Protein AF-A0A7V5Z0Z8-F1 (afdb_monomer)

Foldseek 3Di:
DVVVVVVVVVVVVVVVVVPDDDPDADPPVGDDDDDPQDQADKAFDADPVRATLAQQPCQLQVQAPQSQWDFDKDAADPVGGRHPDRIHTPDIGGRPVRHPSPCSSCVRRPSSRIDGDD

pLDDT: mean 93.86, std 4.96, range [60.25, 98.06]

Mean predicted aligned error: 5.59 Å

Secondary structure (DSSP, 8-state):
-HHHHHHHHHHHHHHHHHSSPP----TTTSPPPPPTT---EEEE-B-TTS-BS-----HHHHT-TT--EEEEEEE--SS---BSSSEEEEEEEE-TTT-----HHHHT-TT--EEEE-

Sequence (118 aa):
MSAIIHLVQGLWVTFRRSLPRPVTVQYPEERPYIYPRYRGRHVLNRHPDGLEKCVGCGLCAAACPTGAIYVEAAENTEAERHSHGERYARIYQVNLLRCIFCGFCQEACPTGALTLST

Solvent-accessible surface area (backbone atoms only — not comparable to full-atom values): 7088 Å² total; per-residue (Å²): 116,70,70,60,56,55,52,53,54,51,52,51,53,53,57,64,62,67,70,58,81,80,95,73,76,60,70,83,87,40,75,78,91,77,63,96,84,41,66,47,55,82,40,81,40,57,45,98,88,67,35,33,38,44,46,38,81,46,46,35,32,73,53,31,93,65,60,29,44,48,70,42,58,42,72,45,46,97,91,53,67,56,24,89,55,66,28,21,49,76,41,77,48,71,43,72,92,52,50,81,62,81,55,49,37,37,75,51,30,91,64,60,15,42,43,50,36,123

Nearest PDB structures (foldseek):
  8e9h-assembly1_I  TM=9.603E-01  e=6.161E-15  Mycolicibacterium smegmatis MC2 155
  6q8x-assembly2_O  TM=9.403E-01  e=4.841E-14  Thermus thermophilus HB8
  3iam-assembly2_G  TM=9.829E-01  e=6.922E-13  Thermus thermophilus HB8
  6zjn-assembly1_9  TM=9.007E-01  e=3.248E-14  Thermus thermophilus
  8gym-assembly1_s8  TM=8.874E-01  e=7.461E-10  Tetrahymena thermophila SB210

Radius of gyration: 24.63 Å; Cα contacts (8 Å, |Δi|>4): 170; chains: 1; bounding box: 42×28×83 Å

Structure (mmCIF, N/CA/C/O backbone):
data_AF-A0A7V5Z0Z8-F1
#
_entry.id   AF-A0A7V5Z0Z8-F1
#
loop_
_atom_site.group_PDB
_atom_site.id
_atom_site.type_symbol
_atom_site.label_atom_id
_atom_site.label_alt_id
_atom_site.label_comp_id
_atom_site.label_asym_id
_atom_site.label_entity_id
_atom_site.label_seq_id
_atom_site.pdbx_PDB_ins_code
_atom_site.Cartn_x
_atom_site.Cartn_y
_atom_site.Cartn_z
_atom_site.occupancy
_atom_site.B_iso_or_equiv
_atom_site.auth_seq_id
_atom_site.auth_comp_id
_atom_site.auth_asym_id
_atom_site.auth_atom_id
_atom_site.pdbx_PDB_model_num
ATOM 1 N N . MET A 1 1 ? -20.738 -9.005 53.074 1.00 60.25 1 MET A N 1
ATOM 2 C CA . MET A 1 1 ? -21.127 -7.636 52.651 1.00 60.25 1 MET A CA 1
ATOM 3 C C . MET A 1 1 ? -20.373 -7.122 51.423 1.00 60.25 1 MET A C 1
ATOM 5 O O . MET A 1 1 ? -21.019 -6.506 50.591 1.00 60.25 1 MET A O 1
ATOM 9 N N . SER A 1 2 ? -19.068 -7.388 51.250 1.00 75.94 2 SER A N 1
ATOM 10 C CA . SER A 1 2 ? -18.291 -6.886 50.092 1.00 75.94 2 SER A CA 1
ATOM 11 C C . SER A 1 2 ? -18.852 -7.301 48.711 1.00 75.94 2 SER A C 1
ATOM 13 O O . SER A 1 2 ? -18.932 -6.463 47.819 1.00 75.94 2 SER A O 1
ATOM 15 N N . ALA A 1 3 ? -19.339 -8.537 48.541 1.00 82.62 3 ALA A N 1
ATOM 16 C CA . ALA A 1 3 ? -19.815 -9.033 47.239 1.00 82.62 3 ALA A CA 1
ATOM 17 C C . ALA A 1 3 ? -21.015 -8.254 46.651 1.00 82.62 3 ALA A C 1
ATOM 19 O O . ALA A 1 3 ? -21.044 -7.970 45.457 1.00 82.62 3 ALA A O 1
ATOM 20 N N . ILE A 1 4 ? -21.986 -7.866 47.485 1.00 90.56 4 ILE A N 1
ATOM 21 C CA . ILE A 1 4 ? -23.182 -7.126 47.038 1.00 90.56 4 ILE A CA 1
ATOM 22 C C . ILE A 1 4 ? -22.813 -5.687 46.655 1.00 90.56 4 ILE A C 1
ATOM 24 O O . ILE A 1 4 ? -23.319 -5.162 45.667 1.00 90.56 4 ILE A O 1
ATOM 28 N N . ILE A 1 5 ? -21.886 -5.069 47.395 1.00 91.12 5 ILE A N 1
ATOM 29 C CA . ILE A 1 5 ? -21.395 -3.714 47.112 1.00 91.12 5 ILE A CA 1
ATOM 30 C C . ILE A 1 5 ? -20.745 -3.664 45.724 1.00 91.12 5 ILE A C 1
ATOM 32 O O . ILE A 1 5 ? -21.053 -2.769 44.939 1.00 91.12 5 ILE A O 1
ATOM 36 N N . HIS A 1 6 ? -19.913 -4.652 45.385 1.00 93.88 6 HIS A N 1
ATOM 37 C CA . HIS A 1 6 ? -19.282 -4.724 44.065 1.00 93.88 6 HIS A CA 1
ATOM 38 C C . HIS A 1 6 ? -20.288 -4.977 42.933 1.00 93.88 6 HIS A C 1
ATOM 40 O O . HIS A 1 6 ? -20.157 -4.390 41.859 1.00 93.88 6 HIS A O 1
ATOM 46 N N . LEU A 1 7 ? -21.327 -5.782 43.178 1.00 95.06 7 LEU A N 1
ATOM 47 C CA . LEU A 1 7 ? -22.390 -6.025 42.199 1.00 95.06 7 LEU A CA 1
ATOM 48 C C . LEU A 1 7 ? -23.165 -4.736 41.872 1.00 95.06 7 LEU A C 1
ATOM 50 O O . LEU A 1 7 ? -23.368 -4.400 40.706 1.00 95.06 7 LEU A O 1
ATOM 54 N N . VAL A 1 8 ? -23.554 -3.984 42.906 1.00 96.06 8 VAL A N 1
ATOM 55 C CA . VAL A 1 8 ? -24.278 -2.712 42.758 1.00 96.06 8 VAL A CA 1
ATOM 56 C C . VAL A 1 8 ? -23.403 -1.654 42.089 1.00 96.06 8 VAL A C 1
ATOM 58 O O . VAL A 1 8 ? -23.873 -0.943 41.202 1.00 96.06 8 VAL A O 1
ATOM 61 N N . GLN A 1 9 ? -22.122 -1.573 42.456 1.00 94.06 9 GLN A N 1
ATOM 62 C CA . GLN A 1 9 ? -21.164 -0.678 41.802 1.00 94.06 9 GLN A CA 1
ATOM 63 C C . GLN A 1 9 ? -21.039 -0.973 40.299 1.00 94.06 9 GLN A C 1
ATOM 65 O O . GLN A 1 9 ? -21.061 -0.041 39.497 1.00 94.06 9 GLN A O 1
ATOM 70 N N . GLY A 1 10 ? -20.969 -2.249 39.904 1.00 94.94 10 GLY A N 1
ATOM 71 C CA . GLY A 1 10 ? -20.924 -2.648 38.495 1.00 94.94 10 GLY A CA 1
ATOM 72 C C . GLY A 1 10 ? -22.191 -2.263 37.727 1.00 94.94 10 GLY A C 1
ATOM 73 O O . GLY A 1 10 ? -22.110 -1.631 36.674 1.00 94.94 10 GLY A O 1
ATOM 74 N N . LEU A 1 11 ? -23.368 -2.568 38.284 1.00 96.19 11 LEU A N 1
ATOM 75 C CA . LEU A 1 11 ? -24.662 -2.199 37.693 1.00 96.19 11 LEU A CA 1
ATOM 76 C C . LEU A 1 11 ? -24.812 -0.681 37.533 1.00 96.19 11 LEU A C 1
ATOM 78 O O . LEU A 1 11 ? -25.298 -0.214 36.504 1.00 96.19 11 LEU A O 1
ATOM 82 N N . TRP A 1 12 ? -24.349 0.091 38.516 1.00 96.06 12 TRP A N 1
ATOM 83 C CA . TRP A 1 12 ? -24.367 1.551 38.471 1.00 96.06 12 TRP A CA 1
ATOM 84 C C . TRP A 1 12 ? -23.500 2.115 37.340 1.00 96.06 12 TRP A C 1
ATOM 86 O O . TRP A 1 12 ? -23.923 3.035 36.638 1.00 96.06 12 TRP A O 1
ATOM 96 N N . VAL A 1 13 ? -22.307 1.555 37.116 1.00 95.38 13 VAL A N 1
ATOM 97 C CA . VAL A 1 13 ? -21.442 1.954 35.993 1.00 95.38 13 VAL A CA 1
ATOM 98 C C . VAL A 1 13 ? -22.116 1.644 34.656 1.00 95.38 13 VAL A C 1
ATOM 100 O O . VAL A 1 13 ? -22.160 2.515 33.784 1.00 95.38 13 VAL A O 1
ATOM 103 N N . THR A 1 14 ? -22.694 0.450 34.508 1.00 94.19 14 THR A N 1
ATOM 104 C CA . THR A 1 14 ? -23.416 0.048 33.292 1.00 94.19 14 THR A CA 1
ATOM 105 C C . THR A 1 14 ? -24.605 0.966 33.017 1.00 94.19 14 THR A C 1
ATOM 107 O O . THR A 1 14 ? -24.735 1.479 31.907 1.00 94.19 14 THR A O 1
ATOM 110 N N . PHE A 1 15 ? -25.421 1.254 34.036 1.00 94.81 15 PHE A N 1
ATOM 111 C CA . PHE A 1 15 ? -26.563 2.163 33.927 1.00 94.81 15 PHE A CA 1
ATOM 112 C C . PHE A 1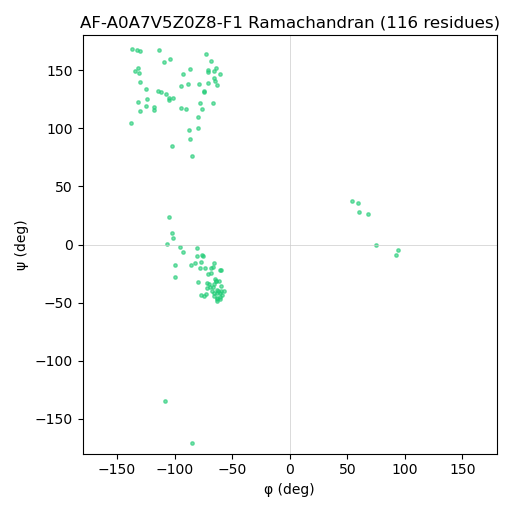 15 ? -26.138 3.585 33.532 1.00 94.81 15 PHE A C 1
ATOM 114 O O . PHE A 1 15 ? -26.738 4.212 32.659 1.00 94.81 15 PHE A O 1
ATOM 121 N N . ARG A 1 16 ? -25.046 4.101 34.110 1.00 94.25 16 ARG A N 1
ATOM 122 C CA . ARG A 1 16 ? -24.501 5.410 33.716 1.00 94.25 16 ARG A CA 1
ATOM 123 C C . ARG A 1 16 ? -23.984 5.429 32.277 1.00 94.25 16 ARG A C 1
ATOM 125 O O . ARG A 1 16 ? -24.008 6.488 31.653 1.00 94.25 16 ARG A O 1
ATOM 132 N N . ARG A 1 17 ? -23.511 4.297 31.743 1.00 93.50 17 ARG A N 1
ATOM 133 C CA . ARG A 1 17 ? -22.977 4.197 30.376 1.00 93.50 17 ARG A CA 1
ATOM 134 C C . ARG A 1 17 ? -24.051 3.948 29.311 1.00 93.50 17 ARG A C 1
ATOM 136 O O . ARG A 1 17 ? -23.769 4.221 28.150 1.00 93.50 17 ARG A O 1
ATOM 143 N N . SER A 1 18 ? -25.256 3.502 29.680 1.00 92.50 18 SER A N 1
ATOM 144 C CA . SER A 1 18 ? -26.366 3.276 28.737 1.00 92.50 18 SER A CA 1
ATOM 145 C C . SER A 1 18 ? -27.159 4.537 28.376 1.00 92.50 18 SER A C 1
ATOM 147 O O . SER A 1 18 ? -27.917 4.516 27.413 1.00 92.50 18 SER A O 1
ATOM 149 N N . LEU A 1 19 ? -27.022 5.620 29.148 1.00 93.25 19 LEU A N 1
ATOM 150 C CA . LEU A 1 19 ? -27.751 6.878 28.926 1.00 93.25 19 LEU A CA 1
ATOM 151 C C . LEU A 1 19 ? -27.189 7.746 27.778 1.00 93.25 19 LEU A C 1
ATOM 153 O O . LEU A 1 19 ? -27.984 8.301 27.019 1.00 93.25 19 LEU A O 1
ATOM 157 N N . PRO A 1 20 ? -25.861 7.926 27.625 1.00 93.19 20 PRO A N 1
ATOM 158 C CA . PRO A 1 20 ? -25.307 8.699 26.515 1.00 93.19 20 PRO A CA 1
ATOM 159 C C . PRO A 1 20 ? -25.507 8.002 25.163 1.00 93.19 20 PRO A C 1
ATOM 161 O O . PRO A 1 20 ? -25.632 6.781 25.088 1.00 93.19 20 PRO A O 1
ATOM 164 N N . ARG A 1 21 ? -25.459 8.775 24.070 1.00 88.19 21 ARG A N 1
ATOM 165 C CA . ARG A 1 21 ? -25.478 8.218 22.707 1.00 88.19 21 ARG A CA 1
ATOM 166 C C . ARG A 1 21 ? -24.267 7.297 22.462 1.00 88.19 21 ARG A C 1
ATOM 168 O O . ARG A 1 21 ? -23.188 7.570 22.998 1.00 88.19 21 ARG A O 1
ATOM 175 N N . PRO A 1 22 ? -24.420 6.236 21.645 1.00 89.94 22 PRO A N 1
ATOM 176 C CA . PRO A 1 22 ? -23.317 5.342 21.317 1.00 89.94 22 PRO A CA 1
ATOM 177 C C . PRO A 1 22 ? -22.218 6.090 20.553 1.00 89.94 22 PRO A C 1
ATOM 179 O O . PRO A 1 22 ? -22.492 6.874 19.647 1.00 89.94 22 PRO A O 1
ATOM 182 N N . VAL A 1 23 ? -20.959 5.833 20.917 1.00 91.38 23 VAL A N 1
ATOM 183 C CA . VAL A 1 23 ? -19.785 6.342 20.192 1.00 91.38 23 VAL A CA 1
ATOM 184 C C . VAL A 1 23 ? -19.494 5.376 19.045 1.00 91.38 23 VAL A C 1
ATOM 186 O O . VAL A 1 23 ? -18.622 4.517 19.143 1.00 91.38 23 VAL A O 1
ATOM 189 N N . THR A 1 24 ? -20.301 5.461 17.992 1.00 92.56 24 THR A N 1
ATOM 190 C CA . THR A 1 24 ? -20.242 4.583 16.815 1.00 92.56 24 THR A CA 1
ATOM 191 C C . THR A 1 24 ? -20.339 5.407 15.543 1.00 92.56 24 THR A C 1
ATOM 193 O O . THR A 1 24 ? -21.032 6.419 15.535 1.00 92.56 24 THR A O 1
ATOM 196 N N . VAL A 1 25 ? -19.704 4.937 14.473 1.00 94.25 25 VAL A N 1
ATOM 197 C CA . VAL A 1 25 ? -19.841 5.479 13.115 1.00 94.25 25 VAL A CA 1
ATOM 198 C C . VAL A 1 25 ? -20.649 4.472 12.297 1.00 94.25 25 VAL A C 1
ATOM 200 O O . VAL A 1 25 ? -20.329 3.282 12.328 1.00 94.25 25 VAL A O 1
ATOM 203 N N . GLN A 1 26 ? -21.700 4.920 11.608 1.00 94.56 26 GLN A N 1
ATOM 204 C CA . GLN A 1 26 ? -22.568 4.044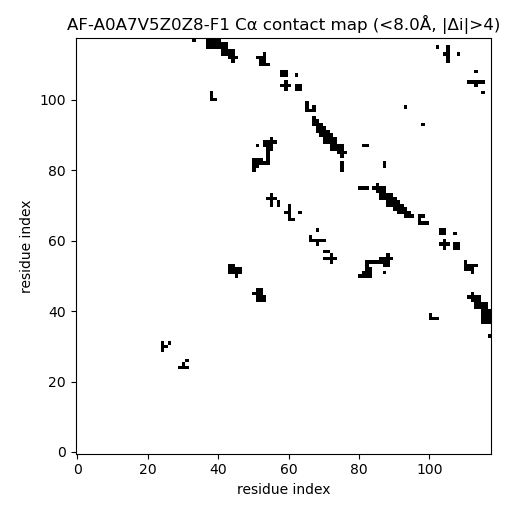 10.809 1.00 94.56 26 GLN A CA 1
ATOM 205 C C . GLN A 1 26 ? -22.003 3.871 9.393 1.00 94.56 26 GLN A C 1
ATOM 207 O O . GLN A 1 26 ? -22.288 4.663 8.505 1.00 94.56 26 GLN A O 1
ATOM 212 N N . TYR A 1 27 ? -21.168 2.854 9.183 1.00 94.50 27 TYR A N 1
ATOM 213 C CA . TYR A 1 27 ? -20.659 2.518 7.849 1.00 94.50 27 TYR A CA 1
ATOM 214 C C . TYR A 1 27 ? -21.724 1.746 7.044 1.00 94.50 27 TYR A C 1
ATOM 216 O O . TYR A 1 27 ? -22.282 0.797 7.602 1.00 94.50 27 TYR A O 1
ATOM 224 N N . PRO A 1 28 ? -21.934 2.024 5.740 1.00 95.06 28 PRO A N 1
ATOM 225 C CA . PRO A 1 28 ? -21.133 2.868 4.838 1.00 95.06 28 PRO A CA 1
ATOM 226 C C . PRO A 1 28 ? -21.557 4.342 4.712 1.00 95.06 28 PRO A C 1
ATOM 228 O O . PRO A 1 28 ? -20.852 5.095 4.033 1.00 95.06 28 PRO A O 1
ATOM 231 N N . GLU A 1 29 ? -22.679 4.750 5.308 1.00 95.88 29 GLU A N 1
ATOM 232 C CA . GLU A 1 29 ? -23.266 6.090 5.158 1.00 95.88 29 GLU A CA 1
ATOM 233 C C . GLU A 1 29 ? -22.371 7.182 5.759 1.00 95.88 29 GLU A C 1
ATOM 235 O O . GLU A 1 29 ? -22.117 8.215 5.139 1.00 95.88 29 GLU A O 1
ATOM 240 N N . GLU A 1 30 ? -21.839 6.921 6.948 1.00 94.62 30 GLU A N 1
ATOM 241 C CA . GLU A 1 30 ? -20.852 7.741 7.631 1.00 94.62 30 GLU A CA 1
ATOM 242 C C . GLU A 1 30 ? -19.482 7.061 7.545 1.00 94.62 30 GLU A C 1
ATOM 244 O O . GLU A 1 30 ? -19.289 5.912 7.952 1.00 94.62 30 GLU A O 1
ATOM 249 N N . ARG A 1 31 ? -18.489 7.778 7.011 1.00 90.94 31 ARG A N 1
ATOM 250 C CA . ARG A 1 31 ? -17.111 7.281 6.935 1.00 90.94 31 ARG A CA 1
ATOM 251 C C . ARG A 1 31 ? -16.306 7.762 8.139 1.00 90.94 31 ARG A C 1
ATOM 253 O O . ARG A 1 31 ? -16.383 8.944 8.478 1.00 90.94 31 ARG A O 1
ATOM 260 N N . PRO A 1 32 ? -15.493 6.891 8.762 1.00 92.25 32 PRO A N 1
ATOM 261 C CA . PRO A 1 32 ? -14.585 7.330 9.808 1.00 92.25 32 PRO A CA 1
ATOM 262 C C . PRO A 1 32 ? -13.549 8.304 9.236 1.00 92.25 32 PRO A C 1
ATOM 264 O O . PRO A 1 32 ? -13.178 8.227 8.063 1.00 92.25 32 PRO A O 1
ATOM 267 N N . TYR A 1 33 ? -13.049 9.204 10.081 1.00 92.56 33 TYR A N 1
ATOM 268 C CA . TYR A 1 33 ? -11.932 10.068 9.716 1.00 92.56 33 TYR A CA 1
A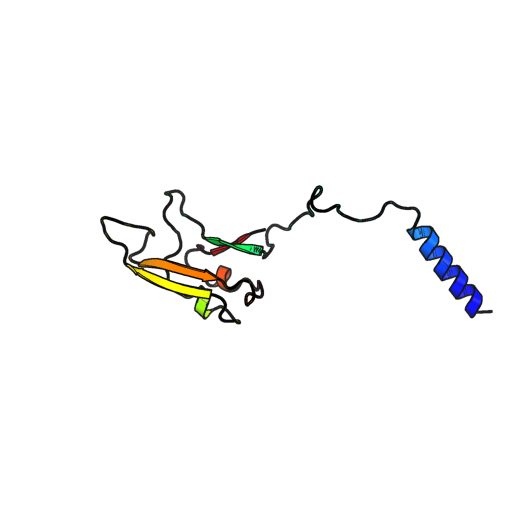TOM 269 C C . TYR A 1 33 ? -10.663 9.231 9.530 1.00 92.56 33 TYR A C 1
ATOM 271 O O . TYR A 1 33 ? -10.222 8.550 10.4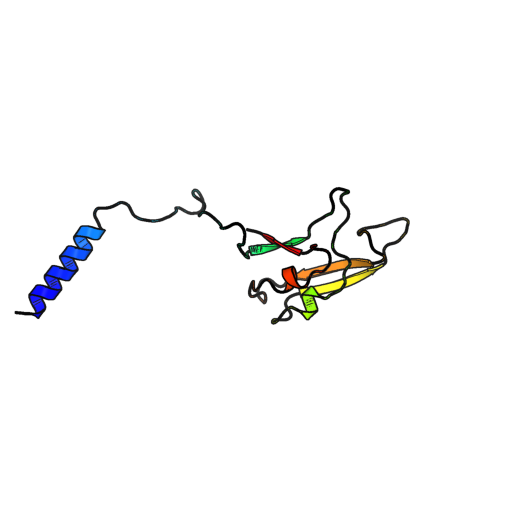59 1.00 92.56 33 TYR A O 1
ATOM 279 N N . ILE A 1 34 ? -10.068 9.291 8.338 1.00 93.81 34 ILE A N 1
ATOM 280 C CA . ILE A 1 34 ? -8.830 8.578 8.033 1.00 93.81 34 ILE A CA 1
ATOM 281 C C . ILE A 1 34 ? -7.661 9.560 8.088 1.00 93.81 34 ILE A C 1
ATOM 283 O O . ILE A 1 34 ? -7.671 10.601 7.433 1.00 93.81 34 ILE A O 1
ATOM 287 N N . TYR A 1 35 ? -6.643 9.233 8.883 1.00 93.31 35 TYR A N 1
ATOM 288 C CA . TYR A 1 35 ? -5.472 10.092 9.036 1.00 93.31 35 TYR A CA 1
ATOM 289 C C . TYR A 1 35 ? -4.666 10.206 7.725 1.00 93.31 35 TYR A C 1
ATOM 291 O O . TYR A 1 35 ? -4.552 9.218 6.997 1.00 93.31 35 TYR A O 1
ATOM 299 N N . PRO A 1 36 ? -3.993 11.346 7.460 1.00 91.50 36 PRO A N 1
ATOM 300 C CA . PRO A 1 36 ? -3.265 11.575 6.203 1.00 91.50 36 PRO A CA 1
ATOM 301 C C . PRO A 1 36 ? -2.140 10.577 5.879 1.00 91.50 36 PRO A C 1
ATOM 303 O O . PRO A 1 36 ? -1.744 10.454 4.727 1.00 91.50 36 PRO A O 1
ATOM 306 N N . ARG A 1 37 ? -1.593 9.881 6.885 1.00 92.56 37 ARG A N 1
ATOM 307 C CA . ARG A 1 37 ? -0.512 8.883 6.732 1.00 92.56 37 ARG A CA 1
ATOM 308 C C . ARG A 1 37 ? -1.010 7.439 6.856 1.00 92.56 37 ARG A C 1
ATOM 310 O O . ARG A 1 37 ? -0.255 6.551 7.248 1.00 92.56 37 ARG A O 1
ATOM 317 N N . TYR A 1 38 ? -2.294 7.210 6.602 1.00 94.88 38 TYR A N 1
ATOM 318 C CA . TYR A 1 38 ? -2.861 5.870 6.624 1.00 94.88 38 TYR A CA 1
ATOM 319 C C . TYR A 1 38 ? -2.271 4.998 5.513 1.00 94.88 38 TYR A C 1
ATOM 321 O O . TYR A 1 38 ? -2.052 5.445 4.391 1.00 94.88 38 TYR A O 1
ATOM 329 N N . ARG A 1 39 ? -2.024 3.731 5.838 1.00 95.69 39 ARG A N 1
ATOM 330 C CA . ARG A 1 39 ? -1.431 2.750 4.929 1.00 95.69 39 ARG A CA 1
ATOM 331 C C . ARG A 1 39 ? -2.513 1.831 4.373 1.00 95.69 39 ARG A C 1
ATOM 333 O O . ARG A 1 39 ? -2.749 0.763 4.928 1.00 95.69 39 ARG A O 1
ATOM 340 N N . GLY A 1 40 ? -3.171 2.263 3.300 1.00 94.19 40 GLY A N 1
ATOM 341 C CA . GLY A 1 40 ? -4.222 1.491 2.634 1.00 94.19 40 GLY A CA 1
ATOM 342 C C . GLY A 1 40 ? -3.794 0.927 1.277 1.00 94.19 40 GLY A C 1
ATOM 343 O O . GLY A 1 40 ? -2.727 0.325 1.137 1.00 94.19 40 GLY A O 1
ATOM 344 N N . ARG A 1 41 ? -4.652 1.065 0.264 1.00 94.62 41 ARG A N 1
ATOM 345 C CA . ARG A 1 41 ? -4.433 0.476 -1.062 1.00 94.62 41 ARG A CA 1
ATOM 346 C C . ARG A 1 41 ? -3.225 1.108 -1.757 1.00 94.62 41 ARG A C 1
ATOM 348 O O . ARG A 1 41 ? -2.971 2.302 -1.651 1.00 94.62 41 ARG A O 1
ATOM 355 N N . HIS A 1 42 ? -2.483 0.288 -2.493 1.00 95.75 42 HIS A N 1
ATOM 356 C CA . HIS A 1 42 ? -1.323 0.746 -3.252 1.00 95.75 42 HIS A CA 1
ATOM 357 C C . HIS A 1 42 ? -1.805 1.508 -4.492 1.00 95.75 42 HIS A C 1
ATOM 359 O O . HIS A 1 42 ? -2.674 1.018 -5.214 1.00 95.75 42 HIS A O 1
ATOM 365 N N . VAL A 1 43 ? -1.238 2.686 -4.739 1.00 95.19 43 VAL A N 1
ATOM 366 C CA . VAL A 1 43 ? -1.528 3.529 -5.903 1.00 95.19 43 VAL A CA 1
ATOM 367 C C . VAL A 1 43 ? -0.224 3.833 -6.629 1.00 95.19 43 VAL A C 1
ATOM 369 O O . VAL A 1 43 ? 0.775 4.182 -5.996 1.00 95.19 43 VAL A O 1
ATOM 372 N N . LEU A 1 44 ? -0.247 3.687 -7.957 1.00 95.25 44 LEU A N 1
ATOM 373 C CA . LEU A 1 44 ? 0.835 4.109 -8.840 1.00 95.25 44 LEU A CA 1
ATOM 374 C C . LEU A 1 44 ? 0.548 5.515 -9.363 1.00 95.25 44 LEU A C 1
ATOM 376 O O . LEU A 1 44 ? -0.440 5.751 -10.055 1.00 95.25 44 LEU A O 1
ATOM 380 N N . ASN A 1 45 ? 1.426 6.444 -9.016 1.00 95.00 45 ASN A N 1
ATOM 381 C CA . ASN A 1 45 ? 1.313 7.847 -9.363 1.00 95.00 45 ASN A CA 1
ATOM 382 C C . ASN A 1 45 ? 1.929 8.141 -10.731 1.00 95.00 45 ASN A C 1
ATOM 384 O O . ASN A 1 45 ? 2.919 7.534 -11.153 1.00 95.00 45 ASN A O 1
ATOM 388 N N . ARG A 1 46 ? 1.373 9.159 -11.382 1.00 95.50 46 ARG A N 1
ATOM 389 C CA . ARG A 1 46 ? 1.873 9.725 -12.635 1.00 95.50 46 ARG A CA 1
ATOM 390 C C . ARG A 1 46 ? 2.466 11.108 -12.388 1.00 95.50 46 ARG A C 1
ATOM 392 O O . ARG A 1 46 ? 2.191 11.748 -11.369 1.00 95.50 46 ARG A O 1
ATOM 399 N N . HIS A 1 47 ? 3.346 11.530 -13.278 1.00 94.44 47 HIS A N 1
ATOM 400 C CA . HIS A 1 47 ? 3.820 12.902 -13.357 1.00 94.44 47 HIS A CA 1
ATOM 401 C C . HIS A 1 47 ? 2.708 13.814 -13.921 1.00 94.44 47 HIS A C 1
ATOM 403 O O . HIS A 1 47 ? 1.726 13.310 -14.473 1.00 94.44 47 HIS A O 1
ATOM 409 N N . PRO A 1 48 ? 2.818 15.149 -13.777 1.00 94.62 48 PRO A N 1
ATOM 410 C CA . PRO A 1 48 ? 1.813 16.088 -14.292 1.00 94.62 48 PRO A CA 1
ATOM 411 C C . PRO A 1 48 ? 1.611 16.037 -15.814 1.00 94.62 48 PRO A C 1
ATOM 413 O O . PRO A 1 48 ? 0.559 16.430 -16.302 1.00 94.62 48 PRO A O 1
ATOM 416 N N . ASP A 1 49 ? 2.603 15.544 -16.552 1.00 93.00 49 ASP A N 1
ATOM 417 C CA . ASP A 1 49 ? 2.564 15.316 -18.001 1.00 93.00 49 ASP A CA 1
ATOM 418 C C . ASP A 1 49 ? 1.858 14.004 -18.400 1.00 93.00 49 ASP A C 1
ATOM 420 O O . ASP A 1 49 ? 1.695 13.725 -19.584 1.00 93.00 49 ASP A O 1
ATOM 424 N N . GLY A 1 50 ? 1.424 13.196 -17.427 1.00 92.56 50 GLY A N 1
ATOM 425 C CA . GLY A 1 50 ? 0.697 11.943 -17.641 1.00 92.56 50 GLY A CA 1
ATOM 426 C C . GLY A 1 50 ? 1.572 10.688 -17.723 1.00 92.56 50 GLY A C 1
ATOM 427 O O . GLY A 1 50 ? 1.024 9.579 -17.661 1.00 92.56 50 GLY A O 1
ATOM 428 N N . LEU A 1 51 ? 2.901 10.835 -17.788 1.00 94.25 51 LEU A N 1
ATOM 429 C CA . LEU A 1 51 ? 3.837 9.708 -17.776 1.00 94.25 51 LEU A CA 1
ATOM 430 C C . LEU A 1 51 ? 3.897 9.053 -16.395 1.00 94.25 51 LEU A C 1
ATOM 432 O O . LEU A 1 51 ? 3.740 9.692 -15.351 1.00 94.25 51 LEU A O 1
ATOM 436 N N . GLU A 1 52 ? 4.137 7.750 -16.367 1.00 95.19 52 GLU A N 1
ATOM 437 C CA . GLU A 1 52 ? 4.263 6.999 -15.126 1.00 95.19 52 GLU A CA 1
ATOM 438 C C . GLU A 1 52 ? 5.563 7.348 -14.404 1.00 95.19 52 GLU A C 1
ATOM 440 O O . GLU A 1 52 ? 6.635 7.445 -15.002 1.00 95.19 52 GLU A O 1
ATOM 445 N N . LYS A 1 53 ? 5.481 7.489 -13.077 1.00 95.62 53 LYS A N 1
ATOM 446 C CA . LYS A 1 53 ? 6.674 7.638 -12.230 1.00 95.62 53 LYS A CA 1
ATOM 447 C C . LYS A 1 53 ? 7.443 6.321 -12.080 1.00 95.62 53 LYS A C 1
ATOM 449 O O . LYS A 1 53 ? 8.595 6.312 -11.646 1.00 95.62 53 LYS A O 1
ATOM 454 N N . CYS A 1 54 ? 6.792 5.185 -12.332 1.00 96.69 54 CYS A N 1
ATOM 455 C CA . CYS A 1 54 ? 7.383 3.868 -12.134 1.00 96.69 54 CYS A CA 1
ATOM 456 C C . CYS A 1 54 ? 8.336 3.529 -13.285 1.00 96.69 54 CYS A C 1
ATOM 458 O O . CYS A 1 54 ? 7.926 3.455 -14.437 1.00 96.69 54 CYS A O 1
ATOM 460 N N . VAL A 1 55 ? 9.599 3.257 -12.958 1.00 95.69 55 VAL A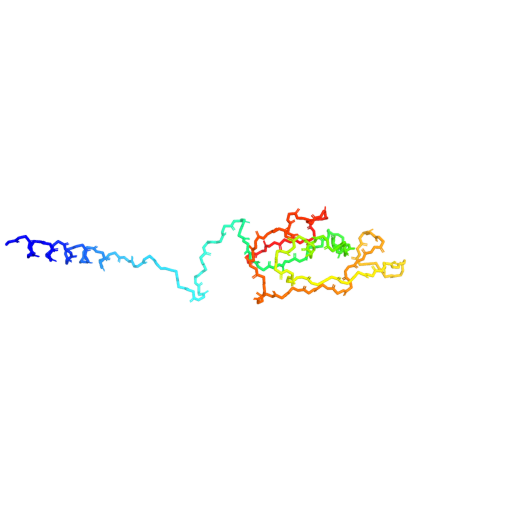 N 1
ATOM 461 C CA . VAL A 1 55 ? 10.623 2.846 -13.939 1.00 95.69 55 VAL A CA 1
ATOM 462 C C . VAL A 1 55 ? 10.896 1.337 -13.935 1.00 95.69 55 VAL A C 1
ATOM 464 O O . VAL A 1 55 ? 11.824 0.865 -14.580 1.00 95.69 55 VAL A O 1
ATOM 467 N N . GLY A 1 56 ? 10.128 0.563 -13.161 1.00 95.94 56 GLY A N 1
ATOM 468 C CA . GLY A 1 56 ? 10.301 -0.891 -13.081 1.00 95.94 56 GLY A CA 1
ATOM 469 C C . GLY A 1 56 ? 11.600 -1.354 -12.403 1.00 95.94 56 GLY A C 1
ATOM 470 O O . GLY A 1 56 ? 12.065 -2.451 -12.678 1.00 95.94 56 GLY A O 1
ATOM 471 N N . CYS A 1 57 ? 12.195 -0.561 -11.501 1.00 96.06 57 CYS A N 1
ATOM 472 C CA . CYS A 1 57 ? 13.473 -0.901 -10.847 1.00 96.06 57 CYS A CA 1
ATOM 473 C C . CYS A 1 57 ? 13.426 -2.126 -9.911 1.00 96.06 57 CYS A C 1
ATOM 475 O O . CYS A 1 57 ? 14.471 -2.631 -9.518 1.00 96.06 57 CYS A O 1
ATOM 477 N N . GLY A 1 58 ? 12.237 -2.579 -9.500 1.00 95.75 58 GLY A N 1
ATOM 478 C CA . GLY A 1 58 ? 12.070 -3.757 -8.639 1.00 95.75 58 GLY A CA 1
ATOM 479 C C . GLY A 1 58 ? 12.432 -3.562 -7.160 1.00 95.75 58 GLY A C 1
ATOM 480 O O . GLY A 1 58 ? 12.238 -4.484 -6.370 1.00 95.75 58 GLY A O 1
ATOM 481 N N . LEU A 1 59 ? 12.880 -2.373 -6.739 1.00 97.56 59 LEU A N 1
ATOM 482 C CA . LEU A 1 59 ? 13.264 -2.106 -5.343 1.00 97.56 59 LEU A CA 1
ATOM 483 C C . LEU A 1 59 ? 12.116 -2.328 -4.350 1.00 97.56 59 LEU A C 1
ATOM 485 O O . LEU A 1 59 ? 12.337 -2.835 -3.256 1.00 97.56 59 LEU A O 1
ATOM 489 N N . CYS A 1 60 ? 10.877 -2.017 -4.738 1.00 97.50 60 CYS A N 1
ATOM 490 C CA . CYS A 1 60 ? 9.703 -2.273 -3.904 1.00 97.50 60 CYS A CA 1
ATOM 491 C C . CYS A 1 60 ? 9.439 -3.772 -3.689 1.00 97.50 60 CYS A C 1
ATOM 493 O O . CYS A 1 60 ? 8.990 -4.153 -2.609 1.00 97.50 60 CYS A O 1
ATOM 495 N N . ALA A 1 61 ? 9.731 -4.614 -4.685 1.00 97.56 61 ALA A N 1
ATOM 496 C CA . ALA A 1 61 ? 9.623 -6.063 -4.563 1.00 97.56 61 ALA A CA 1
ATOM 497 C C . ALA A 1 61 ? 10.744 -6.626 -3.684 1.00 97.56 61 ALA A C 1
ATOM 499 O O . ALA A 1 61 ? 10.465 -7.426 -2.796 1.00 97.56 61 ALA A O 1
ATOM 500 N N . ALA A 1 62 ? 11.977 -6.140 -3.861 1.00 97.56 62 ALA A N 1
ATOM 501 C CA . ALA A 1 62 ? 13.114 -6.521 -3.024 1.00 97.56 62 ALA A CA 1
ATOM 502 C C . ALA A 1 62 ? 12.932 -6.107 -1.551 1.00 97.56 62 ALA A C 1
ATOM 504 O O . ALA A 1 62 ? 13.262 -6.868 -0.648 1.00 97.56 62 ALA A O 1
ATOM 505 N N . ALA A 1 63 ? 12.359 -4.926 -1.299 1.00 97.88 63 ALA A N 1
ATOM 506 C CA . ALA A 1 63 ? 12.071 -4.432 0.048 1.00 97.88 63 ALA A CA 1
ATOM 507 C C . ALA A 1 63 ? 10.837 -5.089 0.697 1.00 97.88 63 ALA A C 1
ATOM 509 O O . ALA A 1 63 ? 10.555 -4.850 1.873 1.00 97.88 63 ALA A O 1
ATOM 510 N N . CYS A 1 64 ? 10.055 -5.875 -0.050 1.00 98.06 64 CYS A N 1
ATOM 511 C CA . CYS A 1 64 ? 8.826 -6.468 0.459 1.00 98.06 64 CYS A CA 1
ATOM 512 C C . CYS A 1 64 ? 9.140 -7.656 1.387 1.00 98.06 64 CYS A C 1
ATOM 514 O O . CYS A 1 64 ? 9.613 -8.685 0.906 1.00 98.06 64 CYS A O 1
ATOM 516 N N . PRO A 1 65 ? 8.793 -7.594 2.689 1.00 97.94 65 PRO A N 1
ATOM 517 C CA . PRO A 1 65 ? 9.129 -8.662 3.633 1.00 97.94 65 PRO A CA 1
ATOM 518 C C . PRO A 1 65 ? 8.358 -9.964 3.372 1.00 97.94 65 PRO A C 1
ATOM 520 O O . PRO A 1 65 ? 8.777 -11.025 3.819 1.00 97.94 65 PRO A O 1
ATOM 523 N N . THR A 1 66 ? 7.229 -9.899 2.658 1.00 98.00 66 THR A N 1
ATOM 524 C CA . THR A 1 66 ? 6.388 -11.065 2.344 1.00 98.00 66 THR A CA 1
ATOM 525 C C . THR A 1 66 ? 6.482 -11.516 0.886 1.00 98.00 66 THR A C 1
ATOM 527 O O . THR A 1 66 ? 5.792 -12.459 0.499 1.00 98.00 66 THR A O 1
ATOM 530 N N . GLY A 1 67 ? 7.293 -10.845 0.055 1.00 96.75 67 GLY A N 1
ATOM 531 C CA . GLY A 1 67 ? 7.389 -11.145 -1.378 1.00 96.75 67 GLY A CA 1
ATOM 532 C C . GLY A 1 67 ? 6.052 -11.010 -2.123 1.00 96.75 67 GLY A C 1
ATOM 533 O O . GLY A 1 67 ? 5.744 -11.807 -3.006 1.00 96.75 67 GLY A O 1
ATOM 534 N N . ALA A 1 68 ? 5.211 -10.045 -1.735 1.00 97.75 68 ALA A N 1
ATOM 535 C CA . ALA A 1 68 ? 3.864 -9.865 -2.286 1.00 97.75 68 ALA A CA 1
ATOM 536 C C . ALA A 1 68 ? 3.821 -9.130 -3.639 1.00 97.75 68 ALA A C 1
ATOM 538 O O . ALA A 1 68 ? 2.752 -9.054 -4.244 1.00 97.75 68 ALA A O 1
ATOM 539 N N . ILE A 1 69 ? 4.940 -8.560 -4.093 1.00 97.75 69 ILE A N 1
ATOM 540 C CA . ILE A 1 69 ? 5.005 -7.704 -5.282 1.00 97.75 69 ILE A CA 1
ATOM 541 C C . ILE A 1 69 ? 5.799 -8.411 -6.378 1.00 97.75 69 ILE A C 1
ATOM 543 O O . ILE A 1 69 ? 6.912 -8.873 -6.136 1.00 97.75 69 ILE A O 1
ATOM 547 N N . TYR A 1 70 ? 5.241 -8.444 -7.586 1.00 97.75 70 TYR A N 1
ATOM 548 C CA . TYR A 1 70 ? 5.918 -8.897 -8.797 1.00 97.75 70 TYR A CA 1
ATOM 549 C C . TYR A 1 70 ? 6.073 -7.731 -9.774 1.00 97.75 70 TYR A C 1
ATOM 551 O O . TYR A 1 70 ? 5.115 -6.992 -10.020 1.00 97.75 70 TYR A O 1
ATOM 559 N N . VAL A 1 71 ? 7.283 -7.569 -10.314 1.00 97.69 71 VAL A N 1
ATOM 560 C CA . VAL A 1 71 ? 7.630 -6.507 -11.263 1.00 97.69 71 VAL A CA 1
ATOM 561 C C . VAL A 1 71 ? 8.375 -7.117 -12.440 1.00 97.69 71 VAL A C 1
ATOM 563 O O . VAL A 1 71 ? 9.435 -7.710 -12.257 1.00 97.69 71 VAL A O 1
ATOM 566 N N . GLU A 1 72 ? 7.851 -6.920 -13.644 1.00 97.12 72 GLU A N 1
ATOM 567 C CA . GLU A 1 72 ? 8.542 -7.237 -14.890 1.00 97.12 72 GLU A CA 1
ATOM 568 C C . GLU A 1 72 ? 8.730 -5.942 -15.683 1.00 97.12 72 GLU A C 1
ATOM 570 O O . GLU A 1 72 ? 7.760 -5.282 -16.068 1.00 97.12 72 GLU A O 1
ATOM 575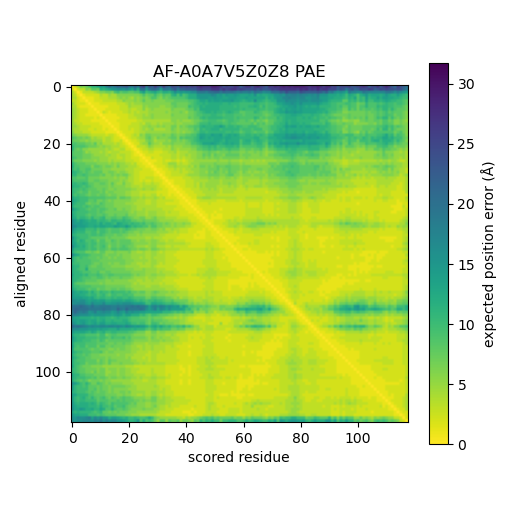 N N . ALA A 1 73 ? 9.986 -5.548 -15.878 1.00 95.31 73 ALA A N 1
ATOM 576 C CA . ALA A 1 73 ? 10.343 -4.302 -16.542 1.00 95.31 73 ALA A CA 1
ATOM 577 C C . ALA A 1 73 ? 10.562 -4.503 -18.045 1.00 95.31 73 ALA A C 1
ATO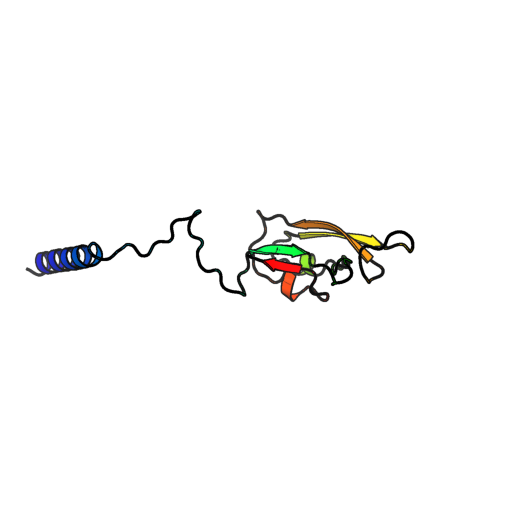M 579 O O . ALA A 1 73 ? 11.088 -5.533 -18.457 1.00 95.31 73 ALA A O 1
ATOM 580 N N . ALA A 1 74 ? 10.214 -3.494 -18.837 1.00 95.62 74 ALA A N 1
ATOM 581 C CA . ALA A 1 74 ? 10.504 -3.424 -20.267 1.00 95.62 74 ALA A CA 1
ATOM 582 C C . ALA A 1 74 ? 11.138 -2.074 -20.619 1.00 95.62 74 ALA A C 1
ATOM 584 O O . ALA A 1 74 ? 11.151 -1.153 -19.797 1.00 95.62 74 ALA A O 1
ATOM 585 N N . GLU A 1 75 ? 11.694 -1.982 -21.821 1.00 95.00 75 GLU A N 1
ATOM 586 C CA . GLU A 1 75 ? 12.349 -0.780 -22.336 1.00 95.00 75 GLU A CA 1
ATOM 587 C C . GLU A 1 75 ? 11.332 0.134 -23.028 1.00 95.00 75 GLU A C 1
ATOM 589 O O . GLU A 1 75 ? 10.449 -0.336 -23.746 1.00 95.00 75 GLU A O 1
ATOM 594 N N . ASN A 1 76 ? 11.438 1.441 -22.785 1.00 93.06 76 ASN A N 1
ATOM 595 C CA . ASN A 1 76 ? 10.700 2.444 -23.548 1.00 93.06 76 ASN A CA 1
ATOM 596 C C . ASN A 1 76 ? 11.283 2.537 -24.963 1.00 93.06 76 ASN A C 1
ATOM 598 O O . ASN A 1 76 ? 12.486 2.380 -25.160 1.00 93.06 76 A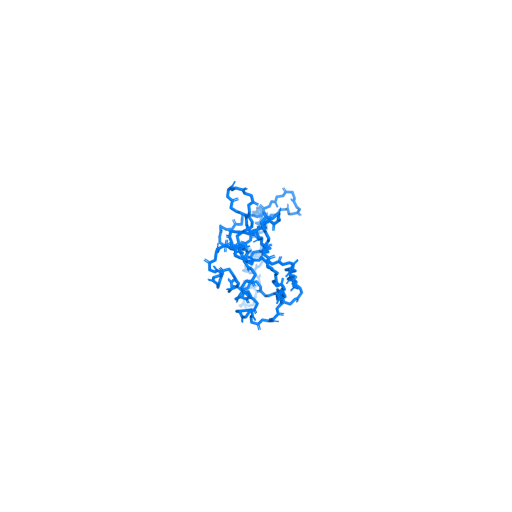SN A O 1
ATOM 602 N N . THR A 1 77 ? 10.441 2.880 -25.933 1.00 91.00 77 THR A N 1
ATOM 603 C CA . THR A 1 77 ? 10.879 3.199 -27.298 1.00 91.00 77 THR A CA 1
ATOM 604 C C . THR A 1 77 ? 10.608 4.671 -27.605 1.00 91.00 77 THR A C 1
ATOM 606 O O . THR A 1 77 ? 9.890 5.347 -26.867 1.00 91.00 77 THR A O 1
ATOM 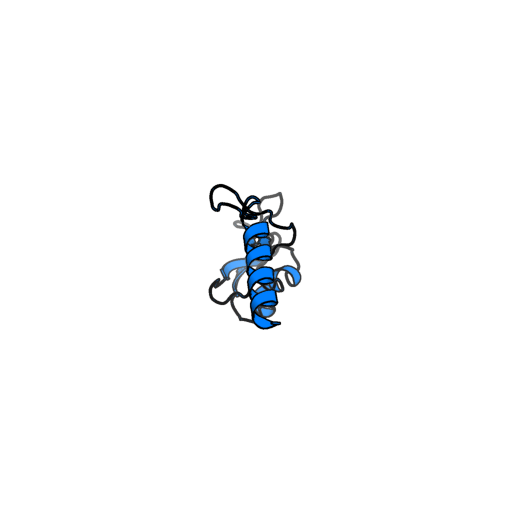609 N N . GLU A 1 78 ? 11.176 5.200 -28.692 1.00 82.62 78 GLU A N 1
ATOM 610 C CA . GLU A 1 78 ? 10.871 6.571 -29.134 1.00 82.62 78 GLU A CA 1
ATOM 611 C C . GLU A 1 78 ? 9.403 6.737 -29.553 1.00 82.62 78 GLU A C 1
ATOM 613 O O . GLU A 1 78 ? 8.827 7.806 -29.365 1.00 82.62 78 GLU A O 1
ATOM 618 N N . ALA A 1 79 ? 8.791 5.676 -30.088 1.00 84.62 79 ALA A N 1
ATOM 619 C CA . ALA A 1 79 ? 7.396 5.675 -30.516 1.00 84.62 79 ALA A CA 1
ATOM 620 C C . ALA A 1 79 ? 6.413 5.496 -29.347 1.00 84.62 79 ALA A C 1
ATOM 622 O O . ALA A 1 79 ? 5.309 6.037 -29.388 1.00 84.62 79 ALA A O 1
ATOM 623 N N . GLU A 1 80 ? 6.802 4.752 -28.309 1.00 85.44 80 GLU A N 1
ATOM 624 C CA . GLU A 1 80 ? 5.937 4.425 -27.178 1.00 85.44 80 GLU A CA 1
ATOM 625 C C . GLU A 1 80 ? 6.706 4.553 -25.858 1.00 85.44 80 GLU A C 1
ATOM 627 O O . GLU A 1 80 ? 7.555 3.724 -25.506 1.00 85.44 80 GLU A O 1
ATOM 632 N N . ARG A 1 81 ? 6.414 5.643 -25.137 1.00 89.75 81 ARG A N 1
ATOM 633 C CA . ARG A 1 81 ? 7.068 6.009 -23.880 1.00 89.75 81 ARG A CA 1
ATOM 634 C C . ARG A 1 81 ? 6.055 6.033 -22.743 1.00 89.75 81 ARG A C 1
ATOM 636 O O . ARG A 1 81 ? 5.134 6.845 -22.742 1.00 89.75 81 ARG A O 1
ATOM 643 N N . HIS A 1 82 ? 6.261 5.174 -21.749 1.00 91.88 82 HIS A N 1
ATOM 644 C CA . HIS A 1 82 ? 5.386 5.068 -20.578 1.00 91.88 82 HIS A CA 1
ATOM 645 C C . HIS A 1 82 ? 5.942 5.798 -19.353 1.00 91.88 82 HIS A C 1
ATOM 647 O O . HIS A 1 82 ? 5.171 6.268 -18.519 1.00 91.88 82 HIS A O 1
ATOM 653 N N . SER A 1 83 ? 7.267 5.926 -19.246 1.00 93.56 83 SER A N 1
ATOM 654 C CA . SER A 1 83 ? 7.954 6.585 -18.129 1.00 93.56 83 SER A CA 1
ATOM 655 C C . SER A 1 83 ? 9.019 7.573 -18.627 1.00 93.56 83 SER A C 1
ATOM 657 O O . SER A 1 83 ? 9.414 7.568 -19.794 1.00 93.56 83 SER A O 1
ATOM 659 N N . HIS A 1 84 ? 9.532 8.417 -17.732 1.00 89.88 84 HIS A N 1
ATOM 660 C CA . HIS A 1 84 ? 10.621 9.350 -18.061 1.00 89.88 84 HIS A CA 1
ATOM 661 C C . HIS A 1 84 ? 11.962 8.661 -18.345 1.00 89.88 84 HIS A C 1
ATOM 663 O O . HIS A 1 84 ? 12.791 9.218 -19.059 1.00 89.88 84 HIS A O 1
ATOM 669 N N . GLY A 1 85 ? 12.184 7.457 -17.814 1.00 87.00 85 GLY A N 1
ATOM 670 C CA . GLY A 1 85 ? 13.444 6.729 -17.970 1.00 87.00 85 GLY A CA 1
ATOM 671 C C . GLY A 1 85 ? 13.538 5.921 -19.266 1.00 87.00 85 GLY A C 1
ATOM 672 O O . GLY A 1 85 ? 12.675 5.988 -20.137 1.00 87.00 85 GLY A O 1
ATOM 673 N N . GLU A 1 86 ? 14.577 5.096 -19.362 1.00 91.25 86 GLU A N 1
ATOM 674 C CA . GLU A 1 86 ? 14.738 4.097 -20.432 1.00 91.25 86 GLU A CA 1
ATOM 675 C C . GLU A 1 86 ? 13.846 2.865 -20.214 1.00 91.25 86 GLU A C 1
ATOM 677 O O . GLU A 1 86 ? 13.640 2.077 -21.129 1.00 91.25 86 GLU A O 1
ATOM 682 N N . ARG A 1 87 ? 13.301 2.685 -19.002 1.00 94.00 87 ARG A N 1
ATOM 683 C CA . ARG A 1 87 ? 12.535 1.498 -18.598 1.00 94.00 87 ARG A CA 1
ATOM 684 C C . ARG A 1 87 ? 11.224 1.855 -17.911 1.00 94.00 87 ARG A C 1
ATOM 686 O O . ARG A 1 87 ? 11.126 2.880 -17.234 1.00 94.00 87 ARG A O 1
ATOM 693 N N . TYR A 1 88 ? 10.239 0.972 -18.020 1.00 95.25 88 TYR A N 1
ATOM 694 C CA . TYR A 1 88 ? 8.950 1.053 -17.330 1.00 95.25 88 TYR A CA 1
ATOM 695 C C . TYR A 1 88 ? 8.530 -0.319 -16.782 1.00 95.25 88 TYR A C 1
ATOM 697 O O . TYR A 1 88 ? 9.132 -1.347 -17.102 1.00 95.25 88 TYR A O 1
ATOM 705 N N . ALA A 1 89 ? 7.508 -0.349 -15.923 1.00 95.81 89 ALA A N 1
ATOM 706 C CA . ALA A 1 89 ? 6.950 -1.596 -15.403 1.00 95.81 89 ALA A CA 1
ATOM 707 C C . ALA A 1 89 ? 5.863 -2.132 -16.347 1.00 95.81 89 ALA A C 1
ATOM 709 O O . ALA A 1 89 ? 4.716 -1.703 -16.281 1.00 95.81 89 ALA A O 1
ATOM 710 N N . ARG A 1 90 ? 6.218 -3.096 -17.202 1.00 95.25 90 ARG A N 1
ATOM 711 C CA . ARG A 1 90 ? 5.276 -3.759 -18.118 1.00 95.25 90 ARG A CA 1
ATOM 712 C C . ARG A 1 90 ? 4.258 -4.609 -17.366 1.00 95.25 90 ARG A C 1
ATOM 714 O O . ARG A 1 90 ? 3.080 -4.608 -17.705 1.00 95.25 90 ARG A O 1
ATOM 721 N N . ILE A 1 91 ? 4.704 -5.316 -16.328 1.00 96.19 91 ILE A N 1
ATOM 722 C CA . ILE A 1 91 ? 3.818 -6.004 -15.388 1.00 96.19 91 ILE A CA 1
ATOM 723 C C . ILE A 1 91 ? 4.139 -5.519 -13.984 1.00 96.19 91 ILE A C 1
ATOM 725 O O . ILE A 1 91 ? 5.274 -5.619 -13.520 1.00 96.19 91 ILE A O 1
ATOM 729 N N . TYR A 1 92 ? 3.112 -5.028 -13.298 1.00 96.81 92 TYR A N 1
ATOM 730 C CA . TYR A 1 92 ? 3.168 -4.697 -11.884 1.00 96.81 92 TYR A CA 1
ATOM 731 C C . TYR A 1 92 ? 1.976 -5.334 -11.176 1.00 96.81 92 TYR A C 1
ATOM 733 O O . TYR A 1 92 ? 0.826 -4.990 -11.449 1.00 96.81 92 TYR A O 1
ATOM 741 N N . GLN A 1 93 ? 2.240 -6.278 -10.277 1.00 97.06 93 GLN A N 1
ATOM 742 C CA . GLN A 1 93 ? 1.195 -6.995 -9.547 1.00 97.06 93 GLN A CA 1
ATOM 743 C C . GLN A 1 93 ? 1.486 -6.990 -8.052 1.00 97.06 93 GLN A C 1
ATOM 745 O O . GLN A 1 93 ? 2.623 -7.180 -7.625 1.00 97.06 93 GLN A O 1
ATOM 750 N N . VAL A 1 94 ? 0.434 -6.807 -7.253 1.00 97.25 94 VAL A N 1
ATOM 751 C CA . VAL A 1 94 ? 0.498 -6.874 -5.791 1.00 97.25 94 VAL A CA 1
ATOM 752 C C . VAL A 1 94 ? -0.526 -7.886 -5.307 1.00 97.25 94 VAL A C 1
ATOM 754 O O . VAL A 1 94 ? -1.728 -7.713 -5.503 1.00 97.25 94 VAL A O 1
ATOM 757 N N . ASN A 1 95 ? -0.060 -8.935 -4.637 1.00 97.62 95 ASN A N 1
ATOM 758 C CA . ASN A 1 95 ? -0.937 -9.888 -3.978 1.00 97.62 95 ASN A CA 1
ATOM 759 C C . ASN A 1 95 ? -1.399 -9.313 -2.630 1.00 97.62 95 ASN A C 1
ATOM 761 O O . ASN A 1 95 ? -0.674 -9.363 -1.635 1.00 97.62 95 ASN A O 1
ATOM 765 N N . LEU A 1 96 ? -2.623 -8.780 -2.589 1.00 96.44 96 LEU A N 1
ATOM 766 C CA . LEU A 1 96 ? -3.198 -8.188 -1.375 1.00 96.44 96 LEU A CA 1
ATOM 767 C C . LEU A 1 96 ? -3.463 -9.208 -0.258 1.00 96.44 96 LEU A C 1
ATOM 769 O O . LEU A 1 96 ? -3.538 -8.811 0.897 1.00 96.44 96 LEU A O 1
ATOM 773 N N . LEU A 1 97 ? -3.536 -10.506 -0.572 1.00 97.06 97 LEU A N 1
ATOM 774 C CA . LEU A 1 97 ? -3.665 -11.570 0.431 1.00 97.06 97 LEU A CA 1
ATOM 775 C C . LEU A 1 97 ? -2.328 -11.891 1.120 1.00 97.06 97 LEU A C 1
ATOM 777 O O . LEU A 1 97 ? -2.324 -12.450 2.211 1.00 97.06 97 LEU A O 1
ATOM 781 N N . ARG A 1 98 ? -1.191 -11.538 0.502 1.00 97.31 98 ARG A N 1
ATOM 782 C CA . ARG A 1 98 ? 0.154 -11.650 1.104 1.00 97.31 98 ARG A CA 1
ATOM 783 C C . ARG A 1 98 ? 0.677 -10.331 1.671 1.00 97.31 98 ARG A C 1
ATOM 785 O O . ARG A 1 98 ? 1.655 -10.324 2.418 1.00 97.31 98 ARG A O 1
ATOM 792 N N . CYS A 1 99 ? 0.096 -9.206 1.273 1.00 97.62 99 CYS A N 1
ATOM 793 C CA . CYS A 1 99 ? 0.551 -7.893 1.701 1.00 97.62 99 CYS A CA 1
ATOM 794 C C . CYS A 1 99 ? 0.154 -7.618 3.158 1.00 97.62 99 CYS A C 1
ATOM 796 O O . CYS A 1 99 ? -1.004 -7.765 3.530 1.00 97.62 99 CYS A O 1
ATOM 798 N N . ILE A 1 100 ? 1.114 -7.159 3.966 1.00 97.44 100 ILE A N 1
ATOM 799 C CA . ILE A 1 100 ? 0.900 -6.789 5.378 1.00 97.44 100 ILE A CA 1
ATOM 800 C C . ILE A 1 100 ? 0.811 -5.270 5.601 1.00 97.44 100 ILE A C 1
ATOM 802 O O . ILE A 1 100 ? 0.859 -4.813 6.738 1.00 97.44 100 ILE A O 1
ATOM 806 N N . PHE A 1 101 ? 0.727 -4.476 4.526 1.00 97.31 101 PHE A N 1
ATOM 807 C CA . PHE A 1 101 ? 0.569 -3.012 4.579 1.00 97.31 101 PHE A CA 1
ATOM 808 C C . PHE A 1 101 ? 1.640 -2.288 5.428 1.00 97.31 101 PHE A C 1
ATOM 810 O O . PHE A 1 101 ? 1.367 -1.298 6.111 1.00 97.31 101 PHE A O 1
ATOM 817 N N . CYS A 1 102 ? 2.891 -2.770 5.373 1.00 96.88 102 CYS A N 1
ATOM 818 C CA . CYS A 1 102 ? 4.001 -2.226 6.165 1.00 96.88 102 CYS A CA 1
ATOM 819 C C . CYS A 1 102 ? 4.481 -0.842 5.696 1.00 96.88 102 CYS A C 1
ATOM 821 O O . CYS A 1 102 ? 4.877 -0.031 6.526 1.00 96.88 102 CYS A O 1
ATOM 823 N N . GLY A 1 103 ? 4.417 -0.546 4.392 1.00 96.12 103 GLY A N 1
ATOM 824 C CA . GLY A 1 103 ? 4.867 0.734 3.824 1.00 96.12 103 GLY A CA 1
ATOM 825 C C . GLY A 1 103 ? 6.303 0.765 3.298 1.00 96.12 103 GLY A C 1
ATOM 826 O O . GLY A 1 103 ? 6.670 1.738 2.648 1.00 96.12 103 GLY A O 1
ATOM 827 N N . PHE A 1 104 ? 7.091 -0.301 3.463 1.00 97.31 104 PHE A N 1
ATOM 828 C CA . PHE A 1 104 ? 8.482 -0.328 2.982 1.00 97.31 104 PHE A CA 1
ATOM 829 C C . PHE A 1 104 ? 8.607 -0.159 1.466 1.00 97.31 104 PHE A C 1
ATOM 831 O O . PHE A 1 104 ? 9.559 0.444 0.991 1.00 97.31 104 PHE A O 1
ATOM 838 N N . CYS A 1 105 ? 7.620 -0.620 0.694 1.00 97.25 105 CYS A N 1
ATOM 839 C CA . CYS A 1 105 ? 7.579 -0.401 -0.751 1.00 97.25 105 CYS A CA 1
ATOM 840 C C . CYS A 1 105 ? 7.450 1.084 -1.138 1.00 97.25 105 CYS A C 1
ATOM 842 O O . CYS A 1 105 ? 7.963 1.470 -2.186 1.00 97.25 105 CYS A O 1
ATOM 844 N N . GLN A 1 106 ? 6.784 1.905 -0.316 1.00 96.81 106 GLN A N 1
ATOM 845 C CA . GLN A 1 106 ? 6.663 3.351 -0.529 1.00 96.81 106 GLN A CA 1
ATOM 846 C C . GLN A 1 106 ? 7.983 4.052 -0.193 1.00 96.81 106 GLN A C 1
ATOM 848 O O . GLN A 1 106 ? 8.438 4.892 -0.962 1.00 96.81 106 GLN A O 1
ATOM 853 N N . GLU A 1 107 ? 8.610 3.689 0.926 1.00 95.94 107 GLU A N 1
ATOM 854 C CA . GLU A 1 107 ? 9.883 4.279 1.362 1.00 95.94 107 GLU A CA 1
ATOM 855 C C . GLU A 1 107 ? 11.054 3.881 0.454 1.00 95.94 107 GLU A C 1
ATOM 857 O O . GLU A 1 107 ? 11.914 4.702 0.155 1.00 95.94 107 GLU A O 1
ATOM 862 N N . ALA A 1 108 ? 11.061 2.642 -0.041 1.00 97.31 108 ALA A N 1
ATOM 863 C CA . ALA A 1 108 ? 12.094 2.142 -0.942 1.00 97.31 108 ALA A CA 1
ATOM 864 C C . ALA A 1 108 ? 11.963 2.667 -2.382 1.00 97.31 108 ALA A C 1
ATOM 866 O O . ALA A 1 108 ? 12.849 2.416 -3.197 1.00 97.31 108 ALA A O 1
ATOM 867 N N . CYS A 1 109 ? 10.862 3.337 -2.741 1.00 97.19 109 CYS A N 1
ATOM 868 C CA . CYS A 1 109 ? 10.631 3.793 -4.109 1.00 97.19 109 CYS A CA 1
ATOM 869 C C . CYS A 1 109 ? 11.410 5.092 -4.395 1.00 97.19 109 CYS A C 1
ATOM 871 O O . CYS A 1 109 ? 11.001 6.153 -3.920 1.00 97.19 109 CYS A O 1
ATOM 873 N N . PRO A 1 110 ? 12.465 5.070 -5.235 1.00 95.69 110 PRO A N 1
ATOM 874 C CA . PRO A 1 110 ? 13.298 6.254 -5.460 1.00 95.69 110 PRO A CA 1
ATOM 875 C C . PRO A 1 110 ? 12.584 7.340 -6.274 1.00 95.69 110 PRO A C 1
ATOM 877 O O . PRO A 1 110 ? 12.912 8.515 -6.164 1.00 95.69 110 PRO A O 1
ATOM 880 N N . THR A 1 111 ? 11.599 6.962 -7.095 1.00 94.44 111 THR A N 1
ATOM 881 C CA . THR A 1 111 ? 10.855 7.892 -7.958 1.00 94.44 111 THR A CA 1
ATOM 882 C C . THR A 1 111 ? 9.548 8.383 -7.331 1.00 94.44 111 THR A C 1
ATOM 884 O O . THR A 1 111 ? 8.822 9.165 -7.947 1.00 94.44 111 THR A O 1
ATOM 887 N N . GLY A 1 112 ? 9.199 7.912 -6.126 1.00 93.31 112 GLY A N 1
ATOM 888 C CA . GLY A 1 112 ? 7.915 8.225 -5.491 1.00 93.31 112 GLY A CA 1
ATOM 889 C C . GLY A 1 112 ? 6.704 7.767 -6.314 1.00 93.31 112 GLY A C 1
ATOM 890 O O . GLY A 1 112 ? 5.637 8.387 -6.269 1.00 93.31 112 GLY A O 1
ATOM 891 N N . ALA A 1 113 ? 6.873 6.712 -7.117 1.00 95.38 113 ALA A N 1
ATOM 892 C CA . ALA A 1 113 ? 5.811 6.159 -7.945 1.00 95.38 113 ALA A CA 1
ATOM 893 C C . ALA A 1 113 ? 4.731 5.463 -7.126 1.00 95.38 113 ALA A C 1
ATOM 895 O O . ALA A 1 113 ? 3.568 5.506 -7.505 1.00 95.38 113 ALA A O 1
ATOM 896 N N . LEU A 1 114 ? 5.105 4.834 -6.016 1.00 94.81 114 LEU A N 1
ATOM 897 C CA . LEU A 1 114 ? 4.197 4.055 -5.193 1.00 94.81 114 LEU A CA 1
ATOM 898 C C . LEU A 1 114 ? 3.837 4.814 -3.923 1.00 94.81 114 LEU A C 1
ATOM 900 O O . LEU A 1 114 ? 4.718 5.196 -3.157 1.00 94.81 114 LEU A O 1
ATOM 904 N N . THR A 1 115 ? 2.542 4.968 -3.672 1.00 94.88 115 THR A N 1
ATOM 905 C CA . THR A 1 115 ? 2.015 5.501 -2.409 1.00 94.88 115 THR A CA 1
ATOM 906 C C . THR A 1 115 ? 0.908 4.614 -1.870 1.00 94.88 115 THR A C 1
ATOM 908 O O . THR A 1 115 ? 0.151 4.020 -2.639 1.00 94.88 115 THR A O 1
ATOM 911 N N . LEU A 1 116 ? 0.791 4.539 -0.548 1.00 94.88 116 LEU A N 1
ATOM 912 C CA . LEU A 1 116 ? -0.341 3.899 0.112 1.00 94.88 116 LEU A CA 1
ATOM 913 C C . LEU A 1 116 ? -1.434 4.945 0.347 1.00 94.88 116 LEU A C 1
ATOM 915 O O . LEU A 1 116 ? -1.213 5.917 1.065 1.00 94.88 116 LEU A O 1
ATOM 919 N N . SER A 1 117 ? -2.594 4.761 -0.283 1.00 88.62 117 SER A N 1
ATOM 920 C CA . SER A 1 117 ? -3.753 5.645 -0.149 1.00 88.62 117 SER A CA 1
ATOM 921 C C . SER A 1 117 ? -4.830 5.027 0.732 1.00 88.62 117 SER A C 1
ATOM 923 O O . SER A 1 117 ? -4.893 3.814 0.912 1.00 88.62 117 SER A O 1
ATOM 925 N N . THR A 1 118 ? -5.703 5.877 1.255 1.00 75.94 118 THR A N 1
ATOM 926 C CA . THR A 1 118 ? -6.955 5.502 1.925 1.00 75.94 118 THR A CA 1
ATOM 927 C C . THR A 1 118 ? -7.998 4.989 0.948 1.00 75.94 118 THR A C 1
ATOM 929 O O . THR A 1 118 ? -8.028 5.531 -0.183 1.00 75.94 118 THR A O 1
#